Protein AF-A0A2G2K0C2-F1 (afdb_monomer)

Secondary structure (DSSP, 8-state):
----------PPEEEEE-TT-TTHHHHHHHHHTT-EEEESS---EEEEEGGGS-GGG--TT---SSEEEETTEEEEEEEETTTTEEEEE----

Structure (mmCIF, N/CA/C/O backbone):
data_AF-A0A2G2K0C2-F1
#
_entry.id   AF-A0A2G2K0C2-F1
#
loop_
_atom_site.group_PDB
_atom_site.id
_atom_site.type_symbol
_atom_site.label_atom_id
_atom_site.label_alt_id
_atom_site.label_comp_id
_atom_site.label_asym_id
_atom_site.label_entity_id
_atom_site.label_seq_id
_atom_site.pdbx_PDB_ins_code
_atom_site.Cartn_x
_atom_site.Cartn_y
_atom_site.Cartn_z
_atom_site.occupancy
_atom_site.B_iso_or_equiv
_atom_site.auth_seq_id
_atom_site.auth_comp_id
_atom_site.auth_asym_id
_atom_site.auth_atom_id
_atom_site.pdbx_PDB_model_num
ATOM 1 N N . MET A 1 1 ? -13.344 -39.414 -4.151 1.00 38.94 1 MET A N 1
ATOM 2 C CA . MET A 1 1 ? -13.727 -38.161 -4.833 1.00 38.94 1 MET A CA 1
ATOM 3 C C . MET A 1 1 ? -12.821 -37.069 -4.298 1.00 38.94 1 MET A C 1
ATOM 5 O O . MET A 1 1 ? -13.070 -36.552 -3.221 1.00 38.94 1 MET A O 1
ATOM 9 N N . THR A 1 2 ? -11.704 -36.822 -4.976 1.00 40.62 2 THR A N 1
ATOM 10 C CA . THR A 1 2 ? -10.718 -35.820 -4.559 1.00 40.62 2 THR A CA 1
ATOM 11 C C . THR A 1 2 ? -11.143 -34.501 -5.179 1.00 40.62 2 THR A C 1
ATOM 13 O O . THR A 1 2 ? -10.889 -34.256 -6.356 1.00 40.62 2 THR A O 1
ATOM 16 N N . THR A 1 3 ? -11.888 -33.693 -4.428 1.00 46.03 3 THR A N 1
ATOM 17 C CA . THR A 1 3 ? -12.224 -32.330 -4.833 1.00 46.03 3 THR A CA 1
ATOM 18 C C . THR A 1 3 ? -10.910 -31.565 -4.914 1.00 46.03 3 THR A C 1
ATOM 20 O O . THR A 1 3 ? -10.326 -31.223 -3.890 1.00 46.03 3 THR A O 1
ATOM 23 N N . MET A 1 4 ? -10.394 -31.371 -6.130 1.00 44.75 4 MET A N 1
ATOM 24 C CA . MET A 1 4 ? -9.315 -30.423 -6.366 1.00 44.75 4 MET A CA 1
ATOM 25 C C . MET A 1 4 ? -9.856 -29.050 -5.980 1.00 44.75 4 MET A C 1
ATOM 27 O O . MET A 1 4 ? -10.622 -28.444 -6.731 1.00 44.75 4 MET A O 1
ATOM 31 N N . THR A 1 5 ? -9.504 -28.589 -4.784 1.00 48.41 5 THR A N 1
ATOM 32 C CA . THR A 1 5 ? -9.626 -27.192 -4.391 1.00 48.41 5 THR A CA 1
ATOM 33 C C . THR A 1 5 ? -8.875 -26.402 -5.450 1.00 48.41 5 THR A C 1
ATOM 35 O O . THR A 1 5 ? -7.646 -26.395 -5.470 1.00 48.41 5 THR A O 1
ATOM 38 N N . ARG A 1 6 ? -9.605 -25.788 -6.389 1.00 47.69 6 ARG A N 1
ATOM 39 C CA . ARG A 1 6 ? -9.065 -24.680 -7.170 1.00 47.69 6 ARG A CA 1
ATOM 40 C C . ARG A 1 6 ? -8.611 -23.675 -6.123 1.00 47.69 6 ARG A C 1
ATOM 42 O O . ARG A 1 6 ? -9.446 -23.003 -5.527 1.00 47.69 6 ARG A O 1
ATOM 49 N N . MET A 1 7 ? -7.312 -23.631 -5.849 1.00 41.44 7 MET A N 1
ATOM 50 C CA . MET A 1 7 ? -6.698 -22.481 -5.214 1.00 41.44 7 MET A CA 1
ATOM 51 C C . MET A 1 7 ? -6.865 -21.354 -6.228 1.00 41.44 7 MET A C 1
ATOM 53 O O . MET A 1 7 ? -6.010 -21.129 -7.078 1.00 41.44 7 MET A O 1
ATOM 57 N N . THR A 1 8 ? -8.034 -20.712 -6.236 1.00 49.16 8 THR A N 1
ATOM 58 C CA . THR A 1 8 ? -8.136 -19.345 -6.723 1.00 49.16 8 THR A CA 1
ATOM 59 C C . THR A 1 8 ? -7.083 -18.597 -5.930 1.00 49.16 8 THR A C 1
ATOM 61 O O . THR A 1 8 ? -7.266 -18.418 -4.728 1.00 49.16 8 THR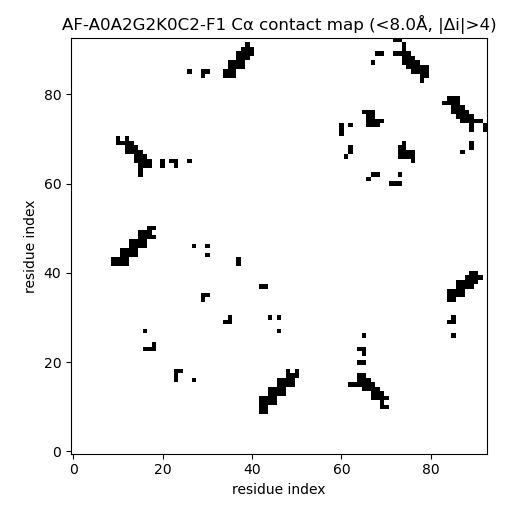 A O 1
ATOM 64 N N . MET A 1 9 ? -5.951 -18.280 -6.571 1.00 51.59 9 MET A N 1
ATOM 65 C CA . MET A 1 9 ? -4.992 -17.309 -6.054 1.00 51.59 9 MET A CA 1
ATOM 66 C C . MET A 1 9 ? -5.839 -16.154 -5.533 1.00 51.59 9 MET A C 1
ATOM 68 O O . MET A 1 9 ? -6.599 -15.567 -6.312 1.00 51.59 9 MET A O 1
ATOM 72 N N . ALA A 1 10 ? -5.827 -15.930 -4.220 1.00 58.12 10 ALA A N 1
ATOM 73 C CA . ALA A 1 10 ? -6.498 -14.775 -3.658 1.00 58.12 10 ALA A CA 1
ATOM 74 C C . ALA A 1 10 ? -5.893 -13.577 -4.385 1.00 58.12 10 ALA A C 1
ATOM 76 O O . ALA A 1 10 ? -4.679 -13.386 -4.356 1.00 58.12 10 ALA A O 1
ATOM 77 N N . LYS A 1 11 ? -6.705 -12.869 -5.171 1.00 77.19 11 LYS A N 1
ATOM 78 C CA . LYS A 1 11 ? -6.199 -11.723 -5.915 1.00 77.19 11 LYS A CA 1
ATOM 79 C C . LYS A 1 11 ? -5.827 -10.671 -4.875 1.00 77.19 11 LYS A C 1
ATOM 81 O O . LYS A 1 11 ? -6.697 -10.262 -4.111 1.00 77.19 11 LYS A O 1
ATOM 86 N N . THR A 1 12 ? -4.559 -10.283 -4.835 1.00 89.62 12 THR A N 1
ATOM 87 C CA . THR A 1 12 ? -4.041 -9.234 -3.958 1.00 89.62 12 THR A CA 1
ATOM 88 C C . THR A 1 12 ? -4.030 -7.899 -4.693 1.00 89.62 12 THR A C 1
ATOM 90 O O . THR A 1 12 ? -3.887 -7.842 -5.918 1.00 89.62 12 THR A O 1
ATOM 93 N N . VAL A 1 13 ? -4.213 -6.815 -3.946 1.00 92.12 13 VAL A N 1
ATOM 94 C CA . VAL A 1 13 ? -3.862 -5.474 -4.404 1.00 92.12 13 VAL A CA 1
ATOM 95 C C . VAL A 1 13 ? -2.393 -5.262 -4.082 1.00 92.12 13 VAL A C 1
ATOM 97 O O . VAL A 1 13 ? -1.999 -5.309 -2.921 1.00 92.12 13 VAL A O 1
ATOM 100 N N . LYS A 1 14 ? -1.586 -5.025 -5.106 1.00 91.69 14 LYS A N 1
ATOM 101 C CA . LYS A 1 14 ? -0.183 -4.662 -4.956 1.00 91.69 14 LYS A CA 1
ATOM 102 C C . LYS A 1 14 ? -0.092 -3.183 -4.635 1.00 91.69 14 LYS A C 1
ATOM 104 O O . LYS A 1 14 ? -0.567 -2.369 -5.419 1.00 91.69 14 LYS A O 1
ATOM 109 N N . LEU A 1 15 ? 0.494 -2.846 -3.499 1.00 92.50 15 LEU A N 1
ATOM 110 C CA . LEU A 1 15 ? 0.743 -1.481 -3.072 1.00 92.50 15 LEU A CA 1
ATOM 111 C C . LEU A 1 15 ? 2.239 -1.194 -3.183 1.00 92.50 15 LEU A C 1
ATOM 113 O O . LEU A 1 15 ? 3.030 -1.725 -2.410 1.00 92.50 15 LEU A O 1
ATOM 117 N N . TYR A 1 16 ? 2.599 -0.333 -4.121 1.00 91.88 16 TYR A N 1
ATOM 118 C CA . TYR A 1 16 ? 3.961 0.100 -4.373 1.00 91.88 16 TYR A CA 1
ATOM 119 C C . TYR A 1 16 ? 4.293 1.316 -3.514 1.00 91.88 16 TYR A C 1
ATOM 121 O O . TYR A 1 16 ? 3.571 2.320 -3.505 1.00 91.88 16 TYR A O 1
ATOM 129 N N . VAL A 1 17 ? 5.400 1.220 -2.791 1.00 92.25 17 VAL A N 1
ATOM 130 C CA . VAL A 1 17 ? 5.914 2.245 -1.882 1.00 92.25 17 VAL A CA 1
ATOM 131 C C . VAL A 1 17 ? 7.427 2.360 -2.045 1.00 92.25 17 VAL A C 1
ATOM 133 O O . VAL A 1 17 ? 8.064 1.421 -2.497 1.00 92.25 17 VAL A O 1
ATOM 136 N N . SER A 1 18 ? 7.987 3.506 -1.667 1.00 89.50 18 SER A N 1
ATOM 137 C CA . SER A 1 18 ? 9.434 3.763 -1.629 1.00 89.50 18 SER A CA 1
ATOM 138 C C . SER A 1 18 ? 9.778 4.452 -0.310 1.00 89.50 18 SER A C 1
ATOM 140 O O . SER A 1 18 ? 8.924 5.118 0.283 1.00 89.50 18 SER A O 1
ATOM 142 N N . THR A 1 19 ? 11.003 4.283 0.173 1.00 85.38 19 THR A N 1
ATOM 143 C CA . THR A 1 19 ? 11.579 5.032 1.297 1.00 85.38 19 THR A CA 1
ATOM 144 C C . THR A 1 19 ? 11.835 6.502 0.959 1.00 85.38 19 THR A C 1
ATOM 146 O O . THR A 1 19 ? 11.798 7.344 1.854 1.00 85.38 19 THR A O 1
ATOM 149 N N . GLU A 1 20 ? 12.006 6.851 -0.321 1.00 84.94 20 GLU A N 1
ATOM 150 C CA . GLU A 1 20 ? 12.175 8.244 -0.767 1.00 84.94 20 GLU A CA 1
ATOM 151 C C . GLU A 1 20 ? 10.839 9.004 -0.880 1.00 84.94 20 GLU A C 1
ATOM 153 O O . GLU A 1 20 ? 10.793 10.221 -1.075 1.00 84.94 20 GLU A O 1
ATOM 158 N N . CYS A 1 21 ? 9.722 8.299 -0.717 1.00 84.31 21 CYS A N 1
ATOM 159 C CA . CYS A 1 21 ? 8.380 8.846 -0.800 1.00 84.31 21 CYS A CA 1
ATOM 160 C C . CYS A 1 21 ? 7.864 9.240 0.595 1.00 84.31 21 CYS A C 1
ATOM 162 O O . CYS A 1 21 ? 7.428 8.401 1.379 1.00 84.31 21 CYS A O 1
ATOM 164 N N . GLY A 1 22 ? 7.844 10.545 0.892 1.00 84.12 22 GLY A N 1
ATOM 165 C CA . GLY A 1 22 ? 7.430 11.048 2.211 1.00 84.12 22 GLY A CA 1
ATOM 166 C C . GLY A 1 22 ? 6.017 10.621 2.638 1.00 84.12 22 GLY A C 1
ATOM 167 O O . GLY A 1 22 ? 5.800 10.285 3.796 1.00 84.12 22 GLY A O 1
ATOM 168 N N . VAL A 1 23 ? 5.070 10.563 1.694 1.00 85.69 23 VAL A N 1
ATOM 169 C CA . VAL A 1 23 ? 3.685 10.113 1.951 1.00 85.69 23 VAL A CA 1
ATOM 170 C C . VAL A 1 23 ? 3.607 8.589 2.121 1.00 85.69 23 VAL A C 1
ATOM 172 O O . VAL A 1 23 ? 2.694 8.070 2.760 1.00 85.69 23 VAL A O 1
ATOM 175 N N . CYS A 1 24 ? 4.575 7.838 1.590 1.00 89.94 24 CYS A N 1
ATOM 176 C CA . CYS A 1 24 ? 4.557 6.382 1.640 1.00 89.94 24 CYS A CA 1
ATOM 177 C C . CYS A 1 24 ? 4.739 5.845 3.060 1.00 89.94 24 CYS A C 1
ATOM 179 O O . CYS A 1 24 ? 4.232 4.766 3.342 1.00 89.94 24 CYS A O 1
ATOM 181 N N . GLU A 1 25 ? 5.380 6.576 3.974 1.00 88.62 25 GLU A N 1
ATOM 182 C CA . GLU A 1 25 ? 5.502 6.156 5.377 1.00 88.62 25 GLU A CA 1
ATOM 183 C C . GLU A 1 25 ? 4.139 6.065 6.085 1.00 88.62 25 GLU A C 1
ATOM 185 O O . GLU A 1 25 ? 3.880 5.116 6.834 1.00 88.62 25 GLU A O 1
ATOM 190 N N . GLU A 1 26 ? 3.221 6.990 5.792 1.00 87.81 26 GLU A N 1
ATOM 191 C CA . GLU A 1 26 ? 1.851 6.954 6.319 1.00 87.81 26 GLU A CA 1
ATOM 192 C C . GLU A 1 26 ? 1.084 5.753 5.756 1.00 87.81 26 GLU A C 1
ATOM 194 O O . GLU A 1 26 ? 0.436 5.011 6.496 1.00 87.81 26 GLU A O 1
ATOM 199 N N . VAL A 1 27 ? 1.228 5.501 4.452 1.00 89.69 27 VAL A N 1
ATOM 200 C CA . VAL A 1 27 ? 0.609 4.355 3.774 1.00 89.69 27 VAL A CA 1
ATOM 201 C C . VAL A 1 27 ? 1.171 3.029 4.313 1.00 89.69 27 VAL A C 1
ATOM 203 O O . VAL A 1 27 ? 0.403 2.121 4.644 1.00 89.69 27 VAL A O 1
ATOM 206 N N . LYS A 1 28 ? 2.500 2.917 4.470 1.00 90.12 28 LYS A N 1
ATOM 207 C CA . LYS A 1 28 ? 3.186 1.750 5.053 1.00 90.12 28 LYS A CA 1
ATOM 208 C C . LYS A 1 28 ? 2.652 1.468 6.459 1.00 90.12 28 LYS A C 1
ATOM 210 O O . LYS A 1 28 ? 2.357 0.316 6.782 1.00 90.12 28 LYS A O 1
ATOM 215 N N . THR A 1 29 ? 2.505 2.506 7.279 1.00 90.69 29 THR A N 1
ATOM 216 C CA . THR A 1 29 ? 1.975 2.399 8.646 1.00 90.69 29 THR A CA 1
ATOM 217 C C . THR A 1 29 ? 0.519 1.937 8.643 1.00 90.69 29 THR A C 1
ATOM 219 O O . THR A 1 29 ? 0.195 0.946 9.292 1.00 90.69 29 THR A O 1
ATOM 222 N N . ALA A 1 30 ? -0.339 2.557 7.828 1.00 90.44 30 ALA A N 1
ATOM 223 C CA . ALA A 1 30 ? -1.749 2.190 7.719 1.00 90.44 30 ALA A CA 1
ATOM 224 C C . ALA A 1 30 ? -1.949 0.716 7.323 1.00 90.44 30 ALA A C 1
ATOM 226 O O . ALA A 1 30 ? -2.794 0.024 7.891 1.00 90.44 30 ALA A O 1
ATOM 227 N N . VAL A 1 31 ? -1.141 0.197 6.395 1.00 90.81 31 VAL A N 1
ATOM 228 C CA . VAL A 1 31 ? -1.206 -1.218 6.002 1.00 90.81 31 VAL A CA 1
ATOM 229 C C . VAL A 1 31 ? -0.682 -2.149 7.097 1.00 90.81 31 VAL A C 1
ATOM 231 O O . VAL A 1 31 ? -1.323 -3.165 7.375 1.00 90.81 31 VAL A O 1
ATOM 234 N N . LYS A 1 32 ? 0.435 -1.806 7.758 1.00 90.56 32 LYS A N 1
ATOM 235 C CA . LYS A 1 32 ? 0.987 -2.588 8.884 1.00 90.56 32 LYS A CA 1
ATOM 236 C C . LYS A 1 32 ? -0.001 -2.691 10.048 1.00 90.56 32 LYS A C 1
ATOM 238 O O . LYS A 1 32 ? -0.174 -3.776 10.603 1.00 90.56 32 LYS A O 1
ATOM 243 N N . ASP A 1 33 ? -0.705 -1.603 10.340 1.00 92.44 33 ASP A N 1
ATOM 244 C CA . ASP A 1 33 ? -1.718 -1.531 11.396 1.00 92.44 33 ASP A CA 1
ATOM 245 C C . ASP A 1 33 ? -3.068 -2.136 10.978 1.00 92.44 33 ASP A C 1
ATOM 247 O O . ASP A 1 33 ? -4.013 -2.168 11.768 1.00 92.44 33 ASP A O 1
ATOM 251 N N . LYS A 1 34 ? -3.178 -2.633 9.736 1.00 90.06 34 LYS A N 1
ATOM 252 C CA . LYS A 1 34 ? -4.432 -3.090 9.113 1.00 90.06 34 LYS A CA 1
ATOM 253 C C . LYS A 1 34 ? -5.539 -2.031 9.147 1.00 90.06 34 LYS A C 1
ATOM 255 O O . LYS A 1 34 ? -6.726 -2.353 9.144 1.00 90.06 34 LYS A O 1
ATOM 260 N N . ASN A 1 35 ? -5.143 -0.766 9.153 1.00 92.81 35 ASN A N 1
ATOM 261 C CA . ASN A 1 35 ? -6.014 0.391 9.106 1.00 92.81 35 ASN A CA 1
ATOM 262 C C . ASN A 1 35 ? -6.195 0.844 7.650 1.00 92.81 35 ASN A C 1
ATOM 264 O O . ASN A 1 35 ? -5.790 1.939 7.252 1.00 92.81 35 ASN A O 1
ATOM 268 N N . TYR A 1 36 ? -6.799 -0.028 6.844 1.00 92.69 36 TYR A N 1
ATOM 269 C CA . TYR A 1 36 ? -7.109 0.242 5.445 1.00 92.69 36 TYR A CA 1
ATOM 270 C C . TYR A 1 36 ? -8.456 -0.355 5.036 1.00 92.69 36 TYR A C 1
ATOM 272 O O . TYR A 1 36 ? -8.980 -1.259 5.689 1.00 92.69 36 TYR A O 1
ATOM 280 N N . GLU A 1 37 ? -9.015 0.139 3.937 1.00 93.00 37 GLU A N 1
ATOM 281 C CA . GLU A 1 37 ? -10.147 -0.485 3.256 1.00 93.00 37 GLU A CA 1
ATOM 282 C C .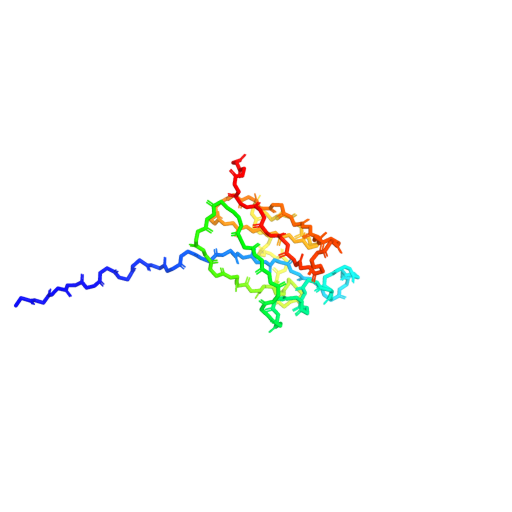 GLU A 1 37 ? -9.909 -0.523 1.755 1.00 93.00 37 GLU A C 1
ATOM 284 O O . GLU A 1 37 ? -9.520 0.473 1.146 1.00 93.00 37 GLU A O 1
ATOM 289 N N . VAL A 1 38 ? -10.168 -1.692 1.173 1.00 92.56 38 VAL A N 1
ATOM 290 C CA . VAL A 1 38 ? -10.160 -1.893 -0.271 1.00 92.56 38 VAL A CA 1
ATOM 291 C C . VAL A 1 38 ? -11.595 -1.793 -0.775 1.00 92.56 38 VAL A C 1
ATOM 293 O O . VAL A 1 38 ? -12.470 -2.542 -0.336 1.00 92.56 38 VAL A O 1
ATOM 296 N N . VAL A 1 39 ? -11.839 -0.863 -1.694 1.00 92.38 39 VAL A N 1
ATOM 297 C CA . VAL A 1 39 ? -13.161 -0.591 -2.267 1.00 92.38 39 VAL A CA 1
ATOM 298 C C . VAL A 1 39 ? -13.233 -1.156 -3.685 1.00 92.38 39 VAL A C 1
ATOM 300 O O . VAL A 1 39 ? -12.262 -1.140 -4.439 1.00 92.38 39 VAL A O 1
ATOM 303 N N . GLY A 1 40 ? -14.395 -1.699 -4.056 1.00 90.25 40 GLY A N 1
ATOM 304 C CA . GLY A 1 40 ? -14.655 -2.243 -5.394 1.00 90.25 40 GLY A CA 1
ATOM 305 C C . GLY A 1 40 ? -14.201 -3.691 -5.611 1.00 90.25 40 GLY A C 1
ATOM 306 O O . GLY A 1 40 ? -14.736 -4.359 -6.495 1.00 90.25 40 GLY A O 1
ATOM 307 N N . VAL A 1 41 ? -13.284 -4.218 -4.790 1.00 88.31 41 VAL A N 1
ATOM 308 C CA . VAL A 1 41 ? -12.820 -5.615 -4.858 1.00 88.31 41 VAL A CA 1
ATOM 309 C C . VAL A 1 41 ? -12.656 -6.225 -3.464 1.00 88.31 41 VAL A C 1
ATOM 311 O O . VAL A 1 41 ? -12.389 -5.524 -2.496 1.00 88.31 41 VAL A O 1
ATOM 314 N N . SER A 1 42 ? -12.794 -7.550 -3.362 1.00 88.25 42 SER A N 1
ATOM 315 C CA . SER A 1 42 ? -12.433 -8.297 -2.151 1.00 88.25 42 SER A CA 1
ATOM 316 C C . SER A 1 42 ? -11.026 -8.860 -2.334 1.00 88.25 42 SER A C 1
ATOM 318 O O . SER A 1 42 ? -10.833 -9.829 -3.073 1.00 88.25 42 SER A O 1
ATOM 320 N N . ALA A 1 43 ? -10.050 -8.184 -1.733 1.00 87.44 43 ALA A N 1
ATOM 321 C CA . ALA A 1 43 ? -8.630 -8.462 -1.888 1.00 87.44 43 ALA A CA 1
ATOM 322 C C . ALA A 1 43 ? -7.852 -7.992 -0.656 1.00 87.44 43 ALA A C 1
ATOM 324 O O . ALA A 1 43 ? -8.170 -6.948 -0.087 1.00 87.44 43 ALA A O 1
ATOM 325 N N . ASP A 1 44 ? -6.822 -8.745 -0.284 1.00 89.25 44 ASP A N 1
ATOM 326 C CA . ASP A 1 44 ? -5.818 -8.288 0.677 1.00 89.25 44 ASP A CA 1
ATOM 327 C C . ASP A 1 44 ? -4.797 -7.374 -0.012 1.00 89.25 44 ASP A C 1
ATOM 329 O O . ASP A 1 44 ? -4.630 -7.427 -1.235 1.00 89.25 44 ASP A O 1
ATOM 333 N N . ILE A 1 45 ? -4.090 -6.558 0.773 1.00 91.44 45 ILE A N 1
ATOM 334 C CA . ILE A 1 45 ? -2.981 -5.735 0.278 1.00 91.44 45 ILE A CA 1
ATOM 335 C C . ILE A 1 45 ? -1.655 -6.485 0.433 1.00 91.44 45 ILE A C 1
ATOM 337 O O . ILE A 1 45 ? -1.309 -6.952 1.518 1.00 91.44 45 ILE A O 1
ATOM 341 N N . GLU A 1 46 ? -0.892 -6.536 -0.651 1.00 91.44 46 GLU A N 1
ATOM 342 C CA . GLU A 1 46 ? 0.506 -6.949 -0.696 1.00 91.44 46 GLU A CA 1
ATOM 343 C C . GLU A 1 46 ? 1.372 -5.704 -0.888 1.00 91.44 46 GLU A C 1
ATOM 345 O O . GLU A 1 46 ? 1.233 -4.991 -1.878 1.00 91.44 46 GLU A O 1
ATOM 350 N N . MET A 1 47 ? 2.248 -5.416 0.071 1.00 90.75 47 ME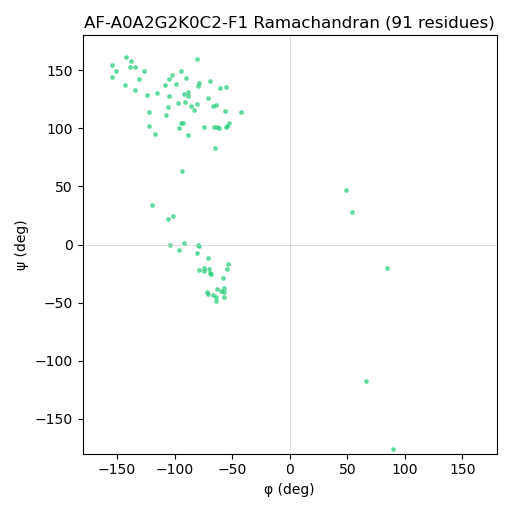T A N 1
ATOM 351 C CA . MET A 1 47 ? 3.128 -4.252 0.007 1.00 90.75 47 MET A CA 1
ATOM 352 C C . MET A 1 47 ? 4.417 -4.606 -0.730 1.00 90.75 47 MET A C 1
ATOM 354 O O . MET A 1 47 ? 5.053 -5.610 -0.416 1.00 90.75 47 MET A O 1
ATOM 358 N N . ILE A 1 48 ? 4.792 -3.763 -1.683 1.00 89.62 48 ILE A N 1
ATOM 359 C CA . ILE A 1 48 ? 5.967 -3.907 -2.531 1.00 89.62 48 ILE A CA 1
ATOM 360 C C . ILE A 1 48 ? 6.824 -2.657 -2.340 1.00 89.62 48 ILE A C 1
ATOM 362 O O . ILE A 1 48 ? 6.395 -1.556 -2.690 1.00 89.62 48 ILE A O 1
ATOM 366 N N . ASP A 1 49 ? 8.014 -2.826 -1.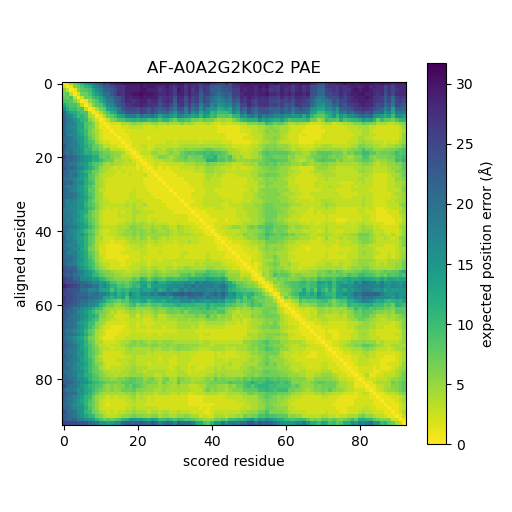767 1.00 89.38 49 ASP A N 1
ATOM 367 C CA . ASP A 1 49 ? 9.007 -1.756 -1.703 1.00 89.38 49 ASP A CA 1
ATOM 368 C C . ASP A 1 49 ? 9.774 -1.729 -3.025 1.00 89.38 49 ASP A C 1
ATOM 370 O O . ASP A 1 49 ? 10.401 -2.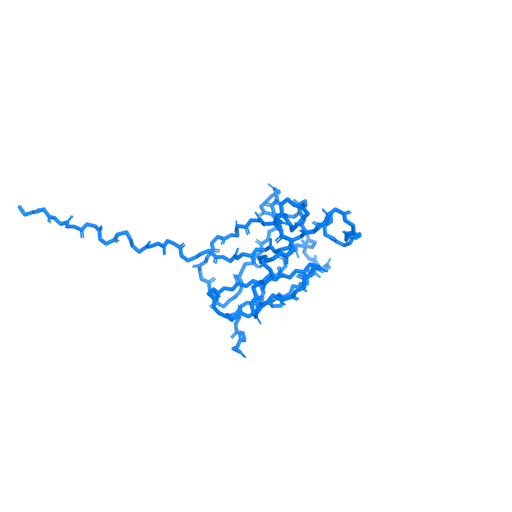721 -3.396 1.00 89.38 49 ASP A O 1
ATOM 374 N N . ILE A 1 50 ? 9.651 -0.636 -3.775 1.00 87.62 50 ILE A N 1
ATOM 375 C CA . ILE A 1 50 ? 10.291 -0.527 -5.088 1.00 87.62 50 ILE A CA 1
ATOM 376 C C . ILE A 1 50 ? 11.796 -0.314 -4.972 1.00 87.62 50 ILE A C 1
ATOM 378 O O . ILE A 1 50 ? 12.504 -0.614 -5.922 1.00 87.62 50 ILE A O 1
ATOM 382 N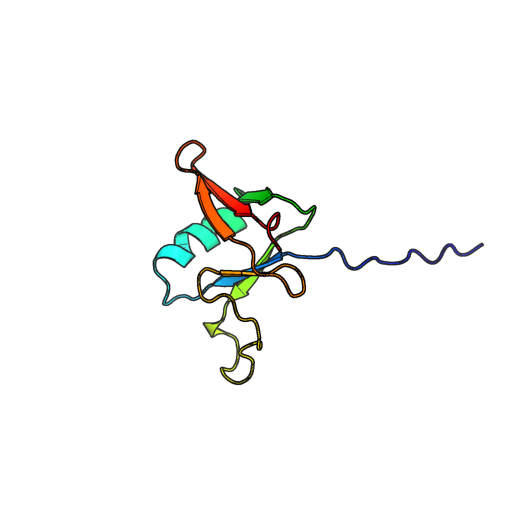 N . ASP A 1 51 ? 12.282 0.150 -3.818 1.00 85.94 51 ASP A N 1
ATOM 383 C CA . ASP A 1 51 ? 13.712 0.381 -3.604 1.00 85.94 51 ASP A CA 1
ATOM 384 C C . ASP A 1 51 ? 14.494 -0.943 -3.528 1.00 85.94 51 ASP A C 1
ATOM 386 O O . ASP A 1 51 ? 15.703 -0.973 -3.745 1.00 85.94 51 ASP A O 1
ATOM 390 N N . ASP A 1 52 ? 13.793 -2.044 -3.232 1.00 84.56 52 ASP A N 1
ATOM 391 C CA . ASP A 1 52 ? 14.333 -3.406 -3.185 1.00 84.56 52 ASP A CA 1
ATOM 392 C C . ASP A 1 52 ? 14.200 -4.147 -4.531 1.00 84.56 52 ASP A C 1
ATOM 394 O O . ASP A 1 52 ? 14.554 -5.327 -4.635 1.00 84.56 52 ASP A O 1
ATOM 398 N N . ILE A 1 53 ? 13.655 -3.491 -5.560 1.00 81.19 53 ILE A N 1
ATOM 399 C CA . ILE A 1 53 ? 13.431 -4.070 -6.885 1.00 81.19 53 ILE A CA 1
ATOM 400 C C . ILE A 1 53 ? 14.418 -3.452 -7.877 1.00 81.19 53 ILE A C 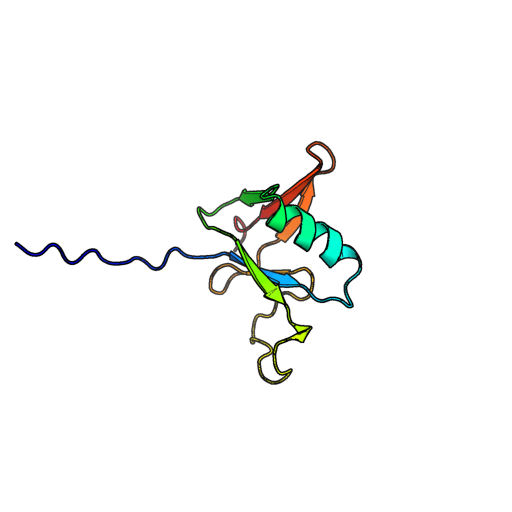1
ATOM 402 O O . ILE A 1 53 ? 14.633 -2.246 -7.882 1.00 81.19 53 ILE A O 1
ATOM 406 N N . ASP A 1 54 ? 14.999 -4.277 -8.751 1.00 75.06 54 ASP A N 1
ATOM 407 C CA . ASP A 1 54 ? 15.828 -3.777 -9.849 1.00 75.06 54 ASP A CA 1
ATOM 408 C C . ASP A 1 54 ? 15.007 -2.859 -10.779 1.00 75.06 54 ASP A C 1
ATOM 410 O O . ASP A 1 54 ? 13.909 -3.225 -11.208 1.00 75.06 54 ASP A O 1
ATOM 414 N N . ASP A 1 55 ? 15.570 -1.706 -11.160 1.00 66.25 55 ASP A N 1
ATOM 415 C CA . ASP A 1 55 ? 14.938 -0.703 -12.044 1.00 66.25 55 ASP A CA 1
ATOM 416 C C . ASP A 1 55 ? 14.467 -1.282 -13.398 1.00 66.25 55 ASP A C 1
ATOM 418 O O . ASP A 1 55 ? 13.578 -0.741 -14.058 1.00 66.25 55 ASP A O 1
ATOM 422 N N . ASP A 1 56 ? 15.026 -2.421 -13.810 1.00 63.38 56 ASP A N 1
ATOM 423 C CA . ASP A 1 56 ? 14.639 -3.147 -15.023 1.00 63.38 56 ASP A CA 1
ATOM 424 C C . ASP A 1 56 ? 13.255 -3.825 -14.908 1.00 63.38 56 ASP A C 1
ATOM 426 O O . ASP A 1 56 ? 12.695 -4.284 -15.907 1.00 63.38 56 ASP A O 1
ATOM 430 N N . VAL A 1 57 ? 12.680 -3.888 -13.701 1.00 62.44 57 VAL A N 1
ATOM 431 C CA . VAL A 1 57 ? 11.363 -4.477 -13.395 1.00 62.44 57 VAL A CA 1
ATOM 432 C C . VAL A 1 57 ? 10.289 -3.390 -13.240 1.00 62.44 57 VAL A C 1
ATOM 434 O O . VAL A 1 57 ? 9.256 -3.603 -12.601 1.00 62.44 57 VAL A O 1
ATOM 437 N N . ILE A 1 58 ? 10.475 -2.215 -13.851 1.00 58.53 58 ILE A N 1
ATOM 438 C CA . ILE A 1 58 ? 9.381 -1.245 -13.973 1.00 58.53 58 ILE A CA 1
ATOM 439 C C . ILE A 1 58 ? 8.306 -1.858 -14.878 1.00 58.53 58 ILE A C 1
ATOM 441 O O . ILE A 1 58 ? 8.423 -1.922 -16.101 1.00 58.53 58 ILE A O 1
ATOM 445 N N . LEU A 1 59 ? 7.252 -2.358 -14.232 1.00 66.69 59 LEU A N 1
ATOM 446 C CA . LEU A 1 59 ? 6.081 -2.943 -14.870 1.00 66.69 59 LEU A CA 1
ATOM 447 C C . LEU A 1 59 ? 5.488 -1.921 -15.848 1.00 66.69 59 LEU A C 1
ATOM 449 O O . LEU A 1 59 ? 5.312 -0.761 -15.484 1.00 66.69 59 LEU A O 1
ATOM 453 N N . GLU A 1 60 ? 5.114 -2.349 -17.059 1.00 65.19 60 GLU A N 1
ATOM 454 C CA . GLU A 1 60 ? 4.546 -1.469 -18.104 1.00 65.19 60 GLU A CA 1
ATOM 455 C C . GLU A 1 60 ? 3.325 -0.647 -17.630 1.00 65.19 60 GLU A C 1
ATOM 457 O O . GLU A 1 60 ? 2.982 0.360 -18.239 1.00 65.19 60 GLU A O 1
ATOM 462 N N . ASN A 1 61 ? 2.710 -1.041 -16.507 1.00 67.38 61 ASN A N 1
ATOM 463 C CA . ASN A 1 61 ? 1.575 -0.379 -15.862 1.00 67.38 61 ASN A CA 1
ATOM 464 C C . ASN A 1 61 ? 1.887 0.078 -14.425 1.00 67.38 61 ASN A C 1
ATOM 466 O O . ASN A 1 61 ? 1.030 -0.011 -13.545 1.00 67.38 61 ASN A O 1
ATOM 470 N N . PHE A 1 62 ? 3.124 0.492 -14.148 1.00 79.69 62 PHE A N 1
ATOM 471 C CA . PHE A 1 62 ? 3.520 0.954 -12.823 1.00 79.69 62 PHE A CA 1
ATOM 472 C C . PHE A 1 62 ? 2.753 2.232 -12.427 1.00 79.69 62 PHE A C 1
ATOM 474 O O . PHE A 1 62 ? 2.876 3.253 -13.107 1.00 79.69 62 PHE A O 1
ATOM 481 N N . PRO A 1 63 ? 1.975 2.214 -11.327 1.00 81.56 63 PRO A N 1
ATOM 482 C CA . PRO A 1 63 ? 1.112 3.335 -10.955 1.00 81.56 63 PRO A CA 1
ATOM 483 C C . PRO A 1 63 ? 1.856 4.506 -10.287 1.00 81.56 63 PRO A C 1
ATOM 485 O O . PRO A 1 63 ? 1.225 5.507 -9.953 1.00 81.56 63 PRO A O 1
ATOM 488 N N . GLY A 1 64 ? 3.174 4.397 -10.084 1.00 86.50 64 GLY A N 1
ATOM 489 C CA . GLY A 1 64 ? 3.969 5.342 -9.297 1.00 86.50 64 GLY A CA 1
ATOM 490 C C . GLY A 1 64 ? 4.046 4.967 -7.812 1.00 86.50 64 GLY A C 1
ATOM 491 O O . GLY A 1 64 ? 3.539 3.925 -7.395 1.00 86.50 64 GLY A O 1
ATOM 492 N N . VAL A 1 65 ? 4.689 5.828 -7.013 1.00 89.81 65 VAL A N 1
ATOM 493 C CA . VAL A 1 65 ? 4.760 5.714 -5.544 1.00 89.81 65 VAL A CA 1
ATOM 494 C C . VAL A 1 65 ? 4.241 6.991 -4.862 1.00 89.81 65 VAL A C 1
ATOM 496 O O . VAL A 1 65 ? 4.699 8.081 -5.210 1.00 89.81 65 VAL A O 1
ATOM 499 N N . PRO A 1 66 ? 3.307 6.891 -3.895 1.00 91.00 66 PRO A N 1
ATOM 500 C CA . PRO A 1 66 ? 2.559 5.680 -3.555 1.00 91.00 66 PRO A CA 1
ATOM 501 C C . PRO A 1 66 ? 1.586 5.322 -4.690 1.00 91.00 66 PRO A C 1
ATOM 503 O O . PRO A 1 66 ? 0.945 6.202 -5.260 1.00 91.00 66 PRO A O 1
ATOM 506 N N . GLY A 1 67 ? 1.441 4.034 -4.995 1.00 92.06 67 GLY A N 1
ATOM 507 C CA . GLY A 1 67 ? 0.526 3.572 -6.040 1.00 92.06 67 GLY A CA 1
ATOM 508 C C . GLY A 1 67 ? 0.005 2.170 -5.763 1.00 92.06 67 GLY A C 1
ATOM 509 O O . GLY A 1 67 ? 0.686 1.367 -5.133 1.00 92.06 67 GLY A O 1
ATOM 510 N N . ALA A 1 68 ? -1.214 1.863 -6.201 1.00 92.12 68 ALA A N 1
ATOM 511 C CA . ALA A 1 68 ? -1.814 0.547 -6.011 1.00 92.12 68 ALA A CA 1
ATOM 512 C C . ALA A 1 68 ? -2.297 -0.054 -7.327 1.00 92.12 68 ALA A C 1
ATOM 514 O O . ALA A 1 68 ? -2.701 0.662 -8.239 1.00 92.12 68 ALA A O 1
ATOM 515 N N . GLN A 1 69 ? -2.266 -1.379 -7.419 1.00 91.31 69 GLN A N 1
ATOM 516 C CA . GLN A 1 69 ? -2.660 -2.115 -8.611 1.00 91.31 69 GLN A CA 1
ATOM 517 C C . GLN A 1 69 ? -3.376 -3.415 -8.253 1.00 91.31 69 GLN A C 1
ATOM 519 O O . GLN A 1 69 ? -2.931 -4.175 -7.395 1.00 91.31 69 GLN A O 1
ATOM 524 N N . TYR A 1 70 ? -4.460 -3.713 -8.962 1.00 90.19 70 TYR A N 1
ATOM 525 C CA . TYR A 1 70 ? -5.192 -4.968 -8.864 1.00 90.19 70 TYR A CA 1
ATOM 526 C C . TYR A 1 70 ? -5.259 -5.655 -10.230 1.00 90.19 70 TYR A C 1
ATOM 528 O O . TYR A 1 70 ? -6.057 -5.288 -11.098 1.00 90.19 70 TYR A O 1
ATOM 536 N N . GLY A 1 71 ? -4.422 -6.677 -10.424 1.00 86.12 71 GLY A N 1
ATOM 537 C CA . GLY A 1 71 ? -4.219 -7.275 -11.744 1.00 86.12 71 GLY A CA 1
ATOM 538 C C . GLY A 1 71 ? -3.541 -6.278 -12.684 1.00 86.12 71 GLY A C 1
ATOM 539 O O . GLY A 1 71 ? -2.422 -5.863 -12.413 1.00 86.12 71 GLY A O 1
ATOM 540 N N . GLU A 1 72 ? -4.220 -5.889 -13.762 1.00 83.50 72 GLU A N 1
ATOM 541 C CA . GLU A 1 72 ? -3.720 -4.905 -14.741 1.00 83.50 72 GLU A CA 1
ATOM 542 C C . GLU A 1 72 ? -4.225 -3.476 -14.474 1.00 83.50 72 GLU A C 1
ATOM 544 O O . GLU A 1 72 ? -3.816 -2.544 -15.156 1.00 83.50 72 GLU A O 1
ATOM 549 N N . ARG A 1 73 ? -5.104 -3.288 -13.480 1.00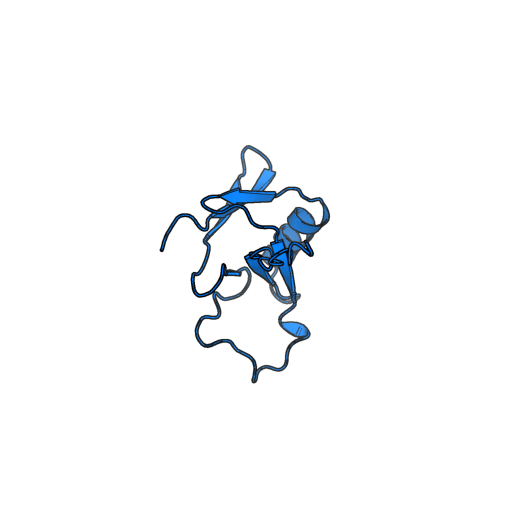 86.75 73 ARG A N 1
ATOM 550 C CA . ARG A 1 73 ? -5.772 -2.006 -13.210 1.00 86.75 73 ARG A CA 1
ATOM 551 C C . ARG A 1 73 ? -5.089 -1.246 -12.086 1.00 86.75 73 ARG A C 1
ATOM 553 O O . ARG A 1 73 ? -4.776 -1.845 -11.057 1.00 86.75 73 ARG A O 1
ATOM 560 N N . THR A 1 74 ? -4.938 0.060 -12.248 1.00 90.19 74 THR A N 1
ATOM 561 C CA . THR A 1 74 ? -4.474 0.960 -11.185 1.00 90.19 74 THR A CA 1
ATOM 562 C C . THR A 1 74 ? -5.625 1.290 -10.239 1.00 90.19 74 THR A C 1
ATOM 564 O O . THR A 1 74 ? -6.734 1.567 -10.681 1.00 90.19 74 THR A O 1
ATOM 567 N N . CYS A 1 75 ? -5.358 1.266 -8.937 1.00 92.00 75 CYS A N 1
ATOM 568 C CA . CYS A 1 75 ? -6.295 1.691 -7.905 1.00 92.00 75 CYS A CA 1
ATOM 569 C C . CYS A 1 75 ? -5.921 3.089 -7.399 1.00 92.00 75 CYS A C 1
ATOM 571 O O . CYS A 1 75 ? -4.740 3.429 -7.301 1.00 92.00 75 CYS A O 1
ATOM 573 N N . GLU A 1 76 ? -6.923 3.889 -7.042 1.00 92.12 76 GLU A N 1
ATOM 574 C CA . GLU A 1 76 ? -6.722 5.203 -6.433 1.00 92.12 76 GLU A CA 1
ATOM 575 C C . GLU A 1 76 ? -6.396 5.047 -4.939 1.00 92.12 76 GLU A C 1
ATOM 577 O O . GLU A 1 76 ? -7.000 4.235 -4.234 1.00 92.12 76 GLU A O 1
ATOM 582 N N . LEU A 1 77 ? -5.440 5.839 -4.450 1.00 91.44 77 LEU A N 1
ATOM 583 C 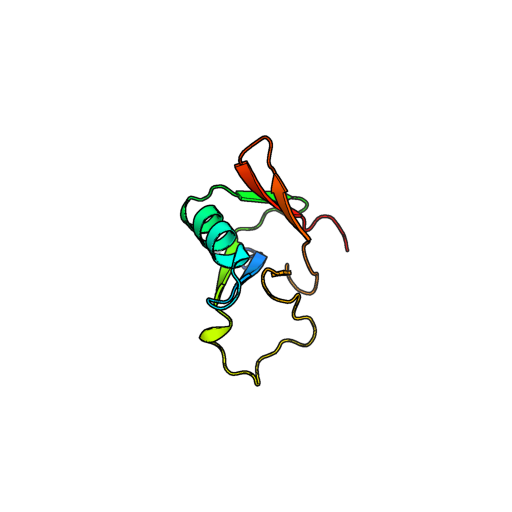CA . LEU A 1 77 ? -5.038 5.869 -3.046 1.00 91.44 77 LEU A CA 1
ATOM 584 C C . LEU A 1 77 ? -5.361 7.225 -2.438 1.00 91.44 77 LEU A C 1
ATOM 586 O O . LEU A 1 77 ? -4.979 8.260 -2.981 1.00 91.44 77 LEU A O 1
ATOM 590 N N . TYR A 1 78 ? -6.020 7.219 -1.285 1.00 90.38 78 TYR A N 1
ATOM 591 C CA . TYR A 1 78 ? -6.229 8.429 -0.500 1.00 90.38 78 TYR A CA 1
ATOM 592 C C . TYR A 1 78 ? -6.410 8.100 0.980 1.00 90.38 78 TYR A C 1
ATOM 594 O O . TYR A 1 78 ? -6.831 7.004 1.347 1.00 90.38 78 TYR A O 1
ATOM 602 N N . ILE A 1 79 ? -6.092 9.058 1.847 1.00 88.06 79 ILE A N 1
ATOM 603 C CA . ILE A 1 79 ? -6.380 8.957 3.277 1.00 88.06 79 ILE A CA 1
ATOM 604 C C . ILE A 1 79 ? -7.755 9.568 3.523 1.00 88.06 79 ILE A C 1
ATOM 606 O O . ILE A 1 79 ? -7.999 10.730 3.204 1.00 88.06 79 ILE A O 1
ATOM 610 N N . ASP A 1 80 ? -8.664 8.786 4.096 1.00 88.62 80 ASP A N 1
ATOM 611 C CA . ASP A 1 80 ? -9.914 9.322 4.612 1.00 88.62 80 ASP A CA 1
ATOM 612 C C . ASP A 1 80 ? -9.627 10.074 5.912 1.00 88.62 80 ASP A C 1
ATOM 614 O O . ASP A 1 80 ? -9.471 9.467 6.972 1.00 88.62 80 ASP A O 1
ATOM 618 N N . GLU A 1 81 ? -9.569 11.403 5.839 1.00 85.75 81 GLU A N 1
ATOM 619 C CA . GLU A 1 81 ? -9.291 12.268 6.988 1.00 85.75 81 GLU A CA 1
ATOM 620 C C . GLU A 1 81 ? -10.299 12.084 8.130 1.00 85.75 81 GLU A C 1
ATOM 622 O O . GLU A 1 81 ? -9.953 12.262 9.299 1.00 85.75 81 GLU A O 1
ATOM 627 N N . LYS A 1 82 ? -11.543 11.701 7.816 1.00 86.75 82 LYS A N 1
ATOM 628 C CA . LYS A 1 82 ? -12.606 11.544 8.811 1.00 86.75 82 LYS A CA 1
ATOM 629 C C . LYS A 1 82 ? -12.385 10.317 9.686 1.00 86.75 82 LYS A C 1
ATOM 631 O O . LYS A 1 82 ? -12.637 10.371 10.888 1.00 86.75 82 LYS A O 1
ATOM 636 N N . ASN A 1 83 ? -11.951 9.221 9.074 1.00 85.19 83 ASN A N 1
ATOM 637 C CA . ASN A 1 83 ? -11.726 7.950 9.758 1.00 85.19 83 ASN A CA 1
ATOM 638 C C . ASN A 1 83 ? -10.235 7.657 9.990 1.00 85.19 83 ASN A C 1
ATOM 640 O O . ASN A 1 83 ? -9.915 6.628 10.576 1.00 85.19 83 ASN A O 1
ATOM 644 N N . GLN A 1 84 ? -9.345 8.559 9.556 1.00 85.81 84 GLN A N 1
ATOM 645 C CA . GLN A 1 84 ? -7.886 8.426 9.613 1.00 85.81 84 GLN A CA 1
ATOM 646 C C . GLN A 1 84 ? -7.425 7.064 9.073 1.00 85.81 84 GLN A C 1
ATOM 648 O O . GLN A 1 84 ? -6.656 6.357 9.719 1.00 85.81 84 GLN A O 1
ATOM 653 N N . ARG A 1 85 ? -7.952 6.661 7.909 1.00 91.69 85 ARG A N 1
ATOM 654 C CA . ARG A 1 85 ? -7.767 5.319 7.335 1.00 91.69 85 ARG A CA 1
ATOM 655 C C . ARG A 1 85 ? -7.347 5.401 5.873 1.00 91.69 85 ARG A C 1
ATOM 657 O O . ARG A 1 85 ? -7.869 6.231 5.131 1.00 91.69 85 ARG A O 1
ATOM 664 N N . LEU A 1 86 ? -6.458 4.506 5.446 1.00 93.31 86 LEU A N 1
ATOM 665 C CA . LEU A 1 86 ? -6.092 4.376 4.038 1.00 93.31 86 LEU A CA 1
ATOM 666 C C . LEU A 1 86 ? -7.247 3.772 3.231 1.00 93.31 86 LEU A C 1
ATOM 668 O O . LEU A 1 86 ? -7.736 2.687 3.538 1.00 93.31 86 LEU A O 1
ATOM 672 N N . MET A 1 87 ? -7.652 4.458 2.173 1.00 94.69 87 MET A N 1
ATOM 673 C CA . MET A 1 87 ? -8.620 3.972 1.201 1.00 94.69 87 MET A CA 1
ATOM 674 C C . MET A 1 87 ? -7.887 3.571 -0.076 1.00 94.69 87 MET A C 1
ATOM 676 O O . MET A 1 87 ? -7.112 4.353 -0.630 1.00 94.69 87 MET A O 1
ATOM 680 N N . VAL A 1 88 ? -8.139 2.344 -0.525 1.00 93.88 88 VAL A N 1
ATOM 681 C CA . VAL A 1 88 ? -7.606 1.787 -1.768 1.00 93.88 88 VAL A CA 1
ATOM 682 C C . VAL A 1 88 ? -8.776 1.481 -2.688 1.00 93.88 88 VAL A C 1
ATOM 684 O O . VAL A 1 88 ? -9.433 0.446 -2.565 1.00 93.88 88 VAL A O 1
ATOM 687 N N . ASP A 1 89 ? -9.084 2.416 -3.578 1.00 93.62 89 ASP A N 1
ATOM 688 C CA . ASP A 1 89 ? -10.248 2.330 -4.449 1.00 93.62 89 ASP A CA 1
ATOM 689 C C . ASP A 1 89 ? -9.884 1.684 -5.790 1.00 93.62 89 ASP A C 1
ATOM 691 O O . ASP A 1 89 ? -9.262 2.292 -6.659 1.00 93.62 89 ASP A O 1
ATOM 695 N N . CYS A 1 90 ? -10.289 0.425 -5.949 1.00 91.00 90 CYS A N 1
ATOM 696 C CA . CYS A 1 90 ? -10.147 -0.359 -7.173 1.00 91.00 90 CYS A CA 1
ATOM 697 C C . CYS A 1 90 ? -11.497 -0.524 -7.905 1.00 91.00 90 CYS A C 1
ATOM 699 O O . CYS A 1 90 ? -11.692 -1.506 -8.635 1.00 91.00 90 CYS A O 1
ATOM 701 N N . SER A 1 91 ? -12.466 0.366 -7.645 1.00 88.06 91 SER A N 1
ATOM 702 C CA . SER A 1 91 ? -13.803 0.330 -8.254 1.00 88.06 91 SER A CA 1
ATOM 703 C C . SER A 1 91 ? -13.843 0.888 -9.674 1.00 88.06 91 SER A C 1
ATOM 705 O O . SER A 1 91 ? -14.751 0.542 -10.431 1.00 88.06 91 SER A O 1
ATOM 707 N N . LYS A 1 92 ? -12.868 1.725 -10.036 1.00 75.06 92 LYS A N 1
ATOM 708 C CA . LYS A 1 92 ? -12.723 2.290 -11.378 1.00 75.06 92 LYS A CA 1
ATOM 709 C C . LYS A 1 92 ? -11.851 1.380 -12.249 1.00 75.06 92 LYS A C 1
ATOM 711 O O . LYS A 1 92 ? -10.919 0.751 -11.746 1.00 75.06 92 LYS A O 1
ATOM 716 N N . ASP A 1 93 ? -12.216 1.290 -13.526 1.00 59.16 93 ASP A N 1
ATOM 717 C CA . ASP A 1 93 ? -11.469 0.591 -14.583 1.00 59.16 93 ASP A CA 1
ATOM 718 C C . ASP A 1 93 ? -10.512 1.544 -15.304 1.00 59.16 93 ASP A C 1
ATOM 720 O O . ASP A 1 93 ? -10.929 2.696 -15.582 1.00 59.16 93 ASP A O 1
#

pLDDT: mean 82.05, std 14.74, range [38.94, 94.69]

Solvent-accessible surface area (backbone atoms only — not comparable to full-atom values): 5651 Å² total; per-residue (Å²): 135,84,78,76,74,77,76,68,73,78,58,47,31,40,34,34,28,37,92,89,33,81,71,21,56,58,52,53,47,27,57,74,71,64,39,57,47,58,38,74,53,92,50,56,80,42,83,40,58,52,81,84,47,66,81,91,66,68,51,97,76,65,63,54,71,69,22,29,29,49,86,91,40,61,26,51,77,48,71,41,79,90,75,73,28,40,38,38,40,48,65,62,132

Mean predicted aligned error: 7.51 Å

Foldseek 3Di:
DDPPPPPPPQFAKEFEAEPVDPVRVLVVVQLVVVQADEAQDDHHYDYDYCVPPDPVPCPPQNQDVRWIDGPSDTWDWDQPPVSRGIYTYPNDD

Sequence (93 aa):
MTTMTRMTMAKTVKLYVSTECGVCEEVKTAVKDKNYEVVGVSADIEMIDIDDIDDDVILENFPGVPGAQYGERTCELYIDEKNQRLMVDCSKD

Nearest PDB structures (foldseek):
  5n8y-assembly1_G  TM=5.998E-01  e=8.447E-01  Synechococcus elongatus
  6x61-assembly6_L  TM=5.618E-01  e=4.977E-01  Thermosynechococcus vestitus BP-1
  5zf2-assembly1_A  TM=5.357E-01  e=5.680E-01  Edwardsiella piscicida EIB202
  5jyv-assembly1_B  TM=5.509E-01  e=1.101E+00  Thermosynechococcus vestitus BP-1
  6x61-assembly1_B  TM=5.071E-01  e=6.927E-01  Thermosynechococcus vestitus BP-1

Radius of gyration: 14.61 Å; Cα contacts (8 Å, |Δi|>4): 155; chains: 1; bounding box: 30×50×30 Å